Protein AF-A0A9N9JX82-F1 (afdb_monomer_lite)

Structure (mmCIF, N/CA/C/O backbone):
data_AF-A0A9N9JX82-F1
#
_entry.id   AF-A0A9N9JX82-F1
#
loop_
_atom_site.group_PDB
_atom_site.id
_atom_site.type_symbol
_atom_site.label_atom_id
_atom_site.label_alt_id
_atom_sit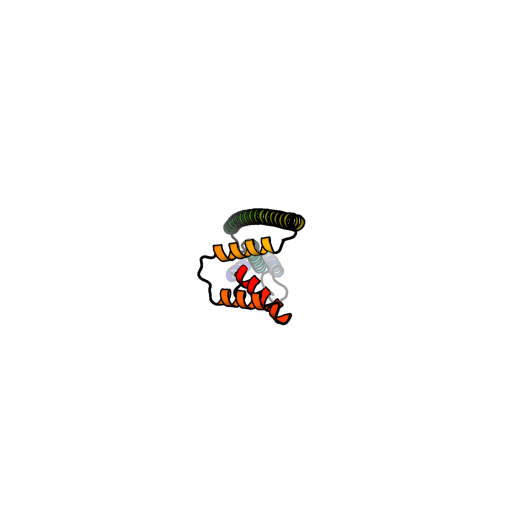e.label_comp_id
_atom_site.label_asym_id
_atom_site.label_entity_id
_atom_site.label_seq_id
_atom_site.pdbx_PDB_ins_code
_atom_site.Cartn_x
_atom_site.Cartn_y
_atom_site.Cartn_z
_atom_site.occupancy
_atom_site.B_iso_or_equiv
_atom_site.auth_seq_id
_atom_site.auth_comp_id
_atom_site.auth_asym_id
_atom_site.auth_atom_id
_atom_site.pdbx_PDB_model_num
ATOM 1 N N . MET A 1 1 ? -29.232 -13.054 59.889 1.00 50.16 1 MET A N 1
ATOM 2 C CA . MET A 1 1 ? -30.369 -12.410 59.190 1.00 50.16 1 MET A CA 1
ATOM 3 C C . MET A 1 1 ? -31.699 -13.095 59.509 1.00 50.16 1 MET A C 1
ATOM 5 O O . MET A 1 1 ? -32.603 -12.405 59.948 1.00 50.16 1 MET A O 1
ATOM 9 N N . TYR A 1 2 ? -31.812 -14.425 59.389 1.00 51.97 2 TYR A N 1
ATOM 10 C CA . TYR A 1 2 ? -33.065 -15.161 59.651 1.00 51.97 2 TYR A CA 1
ATOM 11 C C . TYR A 1 2 ? -33.587 -15.023 61.100 1.00 51.97 2 TYR A C 1
ATOM 13 O O . TYR A 1 2 ? -34.736 -14.647 61.298 1.00 51.97 2 TYR A O 1
ATOM 21 N N . ASN A 1 3 ? -32.720 -15.194 62.108 1.00 56.16 3 ASN A N 1
ATOM 22 C CA . ASN A 1 3 ? -33.101 -15.063 63.528 1.00 56.16 3 ASN A CA 1
ATOM 23 C C . ASN A 1 3 ? -33.541 -13.640 63.914 1.00 56.16 3 ASN A C 1
ATOM 25 O O . ASN A 1 3 ? -34.405 -13.471 64.763 1.00 56.16 3 ASN A O 1
ATOM 29 N N . SER A 1 4 ? -32.987 -12.616 63.256 1.00 59.69 4 SER A N 1
ATOM 30 C CA . SER A 1 4 ? -33.379 -11.221 63.491 1.00 59.69 4 SER A CA 1
ATOM 31 C C . SER A 1 4 ? -34.796 -10.951 62.996 1.00 59.69 4 SER A C 1
ATOM 33 O O . SER A 1 4 ? -35.537 -10.262 63.674 1.00 59.69 4 SER A O 1
ATOM 35 N N . ILE A 1 5 ? -35.183 -11.518 61.848 1.00 64.19 5 ILE A N 1
ATOM 36 C CA . ILE A 1 5 ? -36.526 -11.349 61.276 1.00 64.19 5 ILE A CA 1
ATOM 37 C C . ILE A 1 5 ? -37.571 -12.075 62.131 1.00 64.19 5 ILE A C 1
ATOM 39 O O . ILE A 1 5 ? -38.650 -11.539 62.354 1.00 64.19 5 ILE A O 1
ATOM 43 N N . ILE A 1 6 ? -37.247 -13.271 62.635 1.00 71.50 6 ILE A N 1
ATOM 44 C CA . ILE A 1 6 ? -38.148 -14.050 63.497 1.00 71.50 6 ILE A CA 1
ATOM 45 C C . ILE A 1 6 ? -38.422 -13.317 64.815 1.00 71.50 6 ILE A C 1
ATOM 47 O O . ILE A 1 6 ? -39.578 -13.202 65.207 1.00 71.50 6 ILE A O 1
ATOM 51 N N . ASN A 1 7 ? -37.391 -12.764 65.460 1.00 75.88 7 ASN A N 1
ATOM 52 C CA . ASN A 1 7 ? -37.575 -12.011 66.703 1.00 75.88 7 ASN A CA 1
ATOM 53 C C . ASN A 1 7 ? -38.440 -10.761 66.486 1.00 75.88 7 ASN A C 1
ATOM 55 O O . ASN A 1 7 ? -39.374 -10.531 67.244 1.00 75.88 7 ASN A O 1
ATOM 59 N N . THR A 1 8 ? -38.214 -10.016 65.398 1.00 69.50 8 THR A N 1
ATOM 60 C CA . THR A 1 8 ? -39.038 -8.842 65.069 1.00 69.50 8 THR A CA 1
ATOM 61 C C . THR A 1 8 ? -40.491 -9.215 64.759 1.00 69.50 8 THR A C 1
ATOM 63 O O . THR A 1 8 ? -41.393 -8.472 65.122 1.00 69.50 8 THR A O 1
ATOM 66 N N . LEU A 1 9 ? -40.746 -10.367 64.127 1.00 72.12 9 LEU A N 1
ATOM 67 C CA . LEU A 1 9 ? -42.111 -10.846 63.872 1.00 72.12 9 LEU A CA 1
ATOM 68 C C . LEU A 1 9 ? -42.840 -11.251 65.160 1.00 72.12 9 LEU A C 1
ATOM 70 O O . LEU A 1 9 ? -44.039 -11.010 65.267 1.00 72.12 9 LEU A O 1
ATOM 74 N N . ASN A 1 10 ? -42.127 -11.828 66.130 1.00 78.88 10 ASN A N 1
ATOM 75 C CA . ASN A 1 10 ? -42.701 -12.233 67.416 1.00 78.88 10 ASN A CA 1
ATOM 76 C C . ASN A 1 10 ? -43.067 -11.037 68.312 1.00 78.88 10 ASN A C 1
ATOM 78 O O . ASN A 1 10 ? -43.953 -11.155 69.151 1.00 78.88 10 ASN A O 1
ATOM 82 N N . GLU A 1 11 ? -42.403 -9.895 68.132 1.00 83.12 11 GLU A N 1
ATOM 83 C CA . GLU A 1 11 ? -42.642 -8.665 68.900 1.00 83.12 11 GLU A CA 1
ATOM 84 C C . GLU A 1 11 ? -43.696 -7.739 68.255 1.00 83.12 11 GLU A C 1
ATOM 86 O O . GLU A 1 11 ? -44.057 -6.711 68.829 1.00 83.12 11 GLU A O 1
ATOM 91 N N . MET A 1 12 ? -44.207 -8.073 67.062 1.00 79.06 12 MET A N 1
ATOM 92 C CA . MET A 1 12 ? -45.153 -7.219 66.337 1.00 79.06 12 MET A CA 1
ATOM 93 C C . MET A 1 12 ? -46.612 -7.417 66.780 1.00 79.06 12 MET A C 1
ATOM 95 O O . MET A 1 12 ? -47.064 -8.547 66.961 1.00 79.06 12 MET A O 1
ATOM 99 N N . PRO A 1 13 ? -47.406 -6.330 66.850 1.00 81.62 13 PRO A N 1
ATOM 100 C CA . PRO A 1 13 ? -48.843 -6.426 67.073 1.00 81.62 13 PRO A CA 1
ATOM 101 C C . PRO A 1 13 ? -49.548 -7.118 65.896 1.00 81.62 13 PRO A C 1
ATOM 103 O O . PRO A 1 13 ? -49.155 -6.986 64.733 1.00 81.62 13 PRO A O 1
ATOM 106 N N . GLU A 1 14 ? -50.629 -7.835 66.195 1.00 77.38 14 GLU A N 1
ATOM 107 C CA . GLU A 1 14 ? -51.295 -8.783 65.288 1.00 77.38 14 GLU A CA 1
ATOM 108 C C . GLU A 1 14 ? -51.810 -8.149 63.978 1.00 77.38 14 GLU A C 1
ATOM 110 O O . GLU A 1 14 ? -51.740 -8.744 62.897 1.00 77.38 14 GLU A O 1
ATOM 115 N N . THR A 1 15 ? -52.246 -6.890 64.033 1.00 73.88 15 THR A N 1
ATOM 116 C CA . THR A 1 15 ? -52.665 -6.101 62.861 1.00 73.88 15 THR A CA 1
ATOM 117 C C . THR A 1 15 ? -51.510 -5.835 61.890 1.00 73.88 15 THR A C 1
ATOM 119 O O . THR A 1 15 ? -51.663 -5.934 60.665 1.00 73.88 15 THR A O 1
ATOM 122 N N . SER A 1 16 ? -50.326 -5.562 62.432 1.00 69.62 16 SER A N 1
ATOM 123 C CA . SER A 1 16 ? -49.095 -5.358 61.670 1.00 69.62 16 SER A CA 1
ATOM 124 C C . SER A 1 16 ? -48.514 -6.685 61.179 1.00 69.62 16 SER A C 1
ATOM 126 O O . SER A 1 16 ? -47.960 -6.732 60.079 1.00 69.62 16 SER A O 1
ATOM 128 N N . LEU A 1 17 ? -48.706 -7.778 61.926 1.00 75.69 17 LEU A N 1
ATOM 129 C CA . LEU A 1 17 ? -48.328 -9.134 61.515 1.00 75.69 17 LEU A CA 1
ATOM 130 C C . LEU A 1 17 ? -49.071 -9.560 60.240 1.00 75.69 17 LEU A C 1
ATOM 132 O O . LEU A 1 17 ? -48.453 -10.050 59.294 1.00 75.69 17 LEU A O 1
ATOM 136 N N . LYS A 1 18 ? -50.385 -9.307 60.169 1.00 73.50 18 LYS A N 1
ATOM 137 C CA . LYS A 1 18 ? -51.216 -9.645 58.999 1.00 73.50 18 LYS A CA 1
ATOM 138 C C . LYS A 1 18 ? -50.785 -8.885 57.740 1.00 73.50 18 LYS A C 1
ATOM 140 O O . LYS A 1 18 ? -50.636 -9.484 56.675 1.00 73.50 18 LYS A O 1
ATOM 145 N N . SER A 1 19 ? -50.520 -7.587 57.876 1.00 68.50 19 SER A N 1
ATOM 146 C CA . SER A 1 19 ? -50.048 -6.734 56.774 1.00 68.50 19 SER A CA 1
ATOM 147 C C . SER A 1 19 ? -48.643 -7.131 56.307 1.00 68.50 19 SER A C 1
ATOM 149 O O . SER A 1 19 ? -48.373 -7.216 55.109 1.00 68.50 19 SER A O 1
ATOM 151 N N . THR A 1 20 ? -47.764 -7.462 57.255 1.00 68.56 20 THR A N 1
ATOM 152 C CA . THR A 1 20 ? -46.397 -7.925 56.978 1.00 68.56 20 THR A CA 1
ATOM 153 C C . THR A 1 20 ? -46.396 -9.298 56.309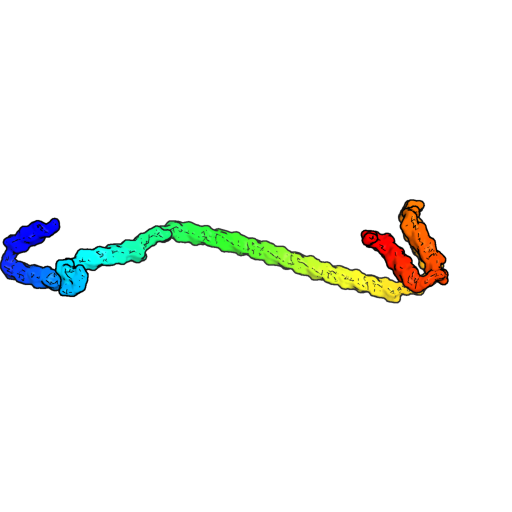 1.00 68.56 20 THR A C 1
ATOM 155 O O . THR A 1 20 ? -45.652 -9.515 55.356 1.00 68.56 20 THR A O 1
ATOM 158 N N . SER A 1 21 ? -47.274 -10.208 56.737 1.00 71.19 21 SER A N 1
ATOM 159 C CA . SER A 1 21 ? -47.476 -11.518 56.108 1.00 71.19 21 SER A CA 1
ATOM 160 C C . SER A 1 21 ? -47.930 -11.381 54.652 1.00 71.19 21 SER A C 1
ATOM 162 O O . SER A 1 21 ? -47.348 -11.996 53.755 1.00 71.19 21 SER A O 1
ATOM 164 N N . HIS A 1 22 ? -48.898 -10.497 54.389 1.00 74.19 22 HIS A N 1
ATOM 165 C CA . HIS A 1 22 ? -49.358 -10.221 53.029 1.00 74.19 22 HIS A CA 1
ATOM 166 C C . HIS A 1 22 ? -48.247 -9.630 52.143 1.00 74.19 22 HIS A C 1
ATOM 168 O O . HIS A 1 22 ? -48.079 -10.047 50.993 1.00 74.19 22 HIS A O 1
ATOM 174 N N . LEU A 1 23 ? -47.433 -8.720 52.685 1.00 69.69 23 LEU A N 1
ATOM 175 C CA . LEU A 1 23 ? -46.278 -8.161 51.984 1.00 69.69 23 LEU A CA 1
ATOM 176 C C . LEU A 1 23 ? -45.227 -9.236 51.678 1.00 69.69 23 LEU A C 1
ATOM 178 O O . LEU A 1 23 ? -44.790 -9.346 50.535 1.00 69.69 23 LEU A O 1
ATOM 182 N N . LEU A 1 24 ? -44.859 -10.062 52.663 1.00 71.69 24 LEU A N 1
ATOM 183 C CA . LEU A 1 24 ? -43.900 -11.163 52.506 1.00 71.69 24 LEU A CA 1
ATOM 184 C C . LEU A 1 24 ? -44.360 -12.186 51.462 1.00 71.69 24 LEU A C 1
ATOM 186 O O . LEU A 1 24 ? -43.536 -12.690 50.699 1.00 71.69 24 LEU A O 1
ATOM 190 N N . TYR A 1 25 ? -45.662 -12.464 51.405 1.00 72.12 25 TYR A N 1
ATOM 191 C CA . TYR A 1 25 ? -46.266 -13.306 50.375 1.00 72.12 25 TYR A CA 1
ATOM 192 C C . TYR A 1 25 ? -46.161 -12.663 48.984 1.00 72.12 25 TYR A C 1
ATOM 194 O O . TYR A 1 25 ? -45.797 -13.327 48.016 1.00 72.12 25 TYR A O 1
ATOM 202 N N . THR A 1 26 ? -46.407 -11.354 48.894 1.00 68.06 26 THR A N 1
ATOM 203 C CA . THR A 1 26 ? -46.387 -10.595 47.633 1.00 68.06 26 THR A CA 1
ATOM 204 C C . THR A 1 26 ? -44.977 -10.442 47.057 1.00 68.06 26 THR A C 1
ATOM 206 O O . THR A 1 26 ? -44.794 -10.472 45.842 1.00 68.06 26 THR A O 1
ATOM 209 N N . ILE A 1 27 ? -43.955 -10.312 47.909 1.00 68.69 27 ILE A N 1
ATOM 210 C CA . ILE A 1 27 ? -42.561 -10.117 47.475 1.00 68.69 27 ILE A CA 1
ATOM 211 C C . ILE A 1 27 ? -41.797 -11.429 47.255 1.00 68.69 27 ILE A C 1
ATOM 213 O O . ILE A 1 27 ? -40.573 -11.396 47.115 1.00 68.69 27 ILE A O 1
ATOM 217 N N . ARG A 1 28 ? -42.467 -12.586 47.244 1.00 73.25 28 ARG A N 1
ATOM 218 C CA . ARG A 1 28 ? -41.854 -13.891 46.959 1.00 73.25 28 ARG A CA 1
ATOM 219 C C . ARG A 1 28 ? -42.172 -14.356 45.545 1.00 73.25 28 ARG A C 1
ATOM 221 O O . ARG A 1 28 ? -43.233 -14.083 44.993 1.00 73.25 28 ARG A O 1
ATOM 228 N N . TYR A 1 29 ? -41.251 -15.111 44.957 1.00 66.88 29 TYR A N 1
ATOM 229 C CA . TYR A 1 29 ? -41.533 -15.831 43.720 1.00 66.88 29 TYR A CA 1
ATOM 230 C C . TYR A 1 29 ? -42.609 -16.894 43.964 1.00 66.88 29 TYR A C 1
ATOM 232 O O . TYR A 1 29 ? -42.387 -17.856 44.696 1.00 66.88 29 TYR A O 1
ATOM 240 N N . LEU A 1 30 ? -43.758 -16.739 43.306 1.00 68.44 30 LEU A N 1
ATOM 241 C CA . LEU A 1 30 ? -44.877 -17.682 43.407 1.00 68.44 30 LEU A CA 1
ATOM 242 C C . LEU A 1 30 ? -44.652 -18.969 42.588 1.00 68.44 30 LEU A C 1
ATOM 244 O O . LEU A 1 30 ? -45.234 -20.007 42.892 1.00 68.44 30 LEU A O 1
ATOM 248 N N . TYR A 1 31 ? -43.785 -18.928 41.567 1.00 68.19 31 TYR A N 1
ATOM 249 C CA . TYR A 1 31 ? -43.615 -20.014 40.594 1.00 68.19 31 TYR A CA 1
ATOM 250 C C . TYR A 1 31 ? -42.146 -20.197 40.153 1.00 68.19 31 TYR A C 1
ATOM 252 O O . TYR A 1 31 ? -41.345 -19.264 40.227 1.00 68.19 31 TYR A O 1
ATOM 260 N N . ARG A 1 32 ? -41.826 -21.380 39.594 1.00 74.00 32 ARG A N 1
ATOM 261 C CA . ARG A 1 32 ? -40.509 -21.819 39.053 1.00 74.00 32 ARG A CA 1
ATOM 262 C C . ARG A 1 32 ? -39.425 -22.121 40.108 1.00 74.00 32 ARG A C 1
ATOM 264 O O . ARG A 1 32 ? -39.689 -22.171 41.299 1.00 74.00 32 ARG A O 1
ATOM 271 N N . LYS A 1 33 ? -38.187 -22.359 39.642 1.00 72.62 33 LYS A N 1
ATOM 272 C CA . LYS A 1 33 ? -37.003 -22.806 40.411 1.00 72.62 33 LYS A CA 1
ATOM 273 C C . LYS A 1 33 ? -36.644 -21.929 41.623 1.00 72.62 33 LYS A C 1
ATOM 275 O O . LYS A 1 33 ? -35.973 -22.407 42.525 1.00 72.62 33 LYS A O 1
ATOM 280 N N . ASN A 1 34 ? -37.105 -20.679 41.651 1.00 65.19 34 ASN A N 1
ATOM 281 C CA . ASN A 1 34 ? -36.834 -19.725 42.728 1.00 65.19 34 ASN A CA 1
ATOM 282 C C . ASN A 1 34 ? -38.034 -19.534 43.667 1.00 65.19 34 ASN A C 1
ATOM 284 O O . ASN A 1 34 ? -38.076 -18.531 44.375 1.00 65.19 34 ASN A O 1
ATOM 288 N N . LYS A 1 35 ? -39.016 -20.449 43.651 1.00 69.38 35 LYS A N 1
ATOM 289 C CA . LYS A 1 35 ? -40.186 -20.407 44.535 1.00 69.38 35 LYS A CA 1
ATOM 290 C C . LYS A 1 35 ? -39.754 -20.139 45.983 1.00 69.38 35 LYS A C 1
ATOM 292 O O . LYS A 1 35 ? -38.747 -20.675 46.438 1.00 69.38 35 LYS A O 1
ATOM 297 N N . ASP A 1 36 ? -40.483 -19.251 46.653 1.00 65.75 36 ASP A N 1
ATOM 298 C CA . ASP A 1 36 ? -40.247 -18.811 48.037 1.00 65.75 36 ASP A CA 1
ATOM 299 C C . ASP A 1 36 ? -39.005 -17.925 48.272 1.00 65.75 36 ASP A C 1
ATOM 301 O O . ASP A 1 36 ? -38.811 -17.418 49.381 1.00 65.75 36 ASP A O 1
ATOM 305 N N . GLN A 1 37 ? -38.203 -17.634 47.240 1.00 70.25 37 GLN A N 1
ATOM 306 C CA . GLN A 1 37 ? -37.148 -16.619 47.333 1.00 70.25 37 GLN A CA 1
ATOM 307 C C . GLN A 1 37 ? -37.739 -15.205 47.287 1.00 70.25 37 GLN A C 1
ATOM 309 O O . GLN A 1 37 ? -38.637 -14.912 46.493 1.00 70.25 37 GLN A O 1
ATOM 314 N N . ILE A 1 38 ? -37.201 -14.311 48.122 1.00 69.50 38 ILE A N 1
ATOM 315 C CA . ILE A 1 38 ? -37.587 -12.897 48.154 1.00 69.50 38 ILE A CA 1
ATOM 316 C C . ILE A 1 38 ? -37.085 -12.217 46.872 1.00 69.50 38 ILE A C 1
ATOM 318 O O . ILE A 1 38 ? -35.885 -12.169 46.601 1.00 69.50 38 ILE A O 1
ATOM 322 N N . ILE A 1 39 ? -38.015 -11.654 46.102 1.00 66.81 39 ILE A N 1
ATOM 323 C CA . ILE A 1 39 ? -37.801 -10.956 44.828 1.00 66.81 39 ILE A CA 1
ATOM 324 C C . ILE A 1 39 ? -36.738 -9.853 44.964 1.00 66.81 39 ILE A C 1
ATOM 326 O O . ILE A 1 39 ? -35.925 -9.654 44.062 1.00 66.81 39 ILE A O 1
ATOM 330 N N . PHE A 1 40 ? -36.704 -9.173 46.110 1.00 67.88 40 PHE A N 1
ATOM 331 C CA . PHE A 1 40 ? -35.839 -8.024 46.364 1.00 67.88 40 PHE A CA 1
ATOM 332 C C . PHE A 1 40 ? -34.342 -8.336 46.233 1.00 67.88 40 PHE A C 1
ATOM 334 O O . PHE A 1 40 ? -33.643 -7.624 45.517 1.00 67.88 40 PHE A O 1
ATOM 341 N N . SER A 1 41 ? -33.843 -9.424 46.831 1.00 68.44 41 SER A N 1
ATOM 342 C CA . SER A 1 41 ? -32.410 -9.750 46.767 1.00 68.44 41 SER A CA 1
ATOM 343 C C . SER A 1 41 ? -31.988 -10.178 45.362 1.00 68.44 41 SER A C 1
ATOM 345 O O . SER A 1 41 ? -30.928 -9.779 44.885 1.00 68.44 41 SER A O 1
ATOM 347 N N . TYR A 1 42 ? -32.839 -10.928 44.655 1.00 68.69 42 TYR A N 1
ATOM 348 C CA . TYR A 1 42 ? -32.593 -11.313 43.268 1.00 68.69 42 TYR A CA 1
ATOM 349 C C . TYR A 1 42 ? -32.544 -10.094 42.339 1.00 68.69 42 TYR A C 1
ATOM 351 O O . TYR A 1 42 ? -31.617 -9.982 41.536 1.00 68.69 42 TYR A O 1
ATOM 359 N N . ILE A 1 43 ? -33.505 -9.170 42.460 1.00 69.31 43 ILE A N 1
ATOM 360 C CA . ILE A 1 43 ? -33.540 -7.939 41.658 1.00 69.31 43 ILE A CA 1
ATOM 361 C C . ILE A 1 43 ? -32.340 -7.048 41.980 1.00 69.31 43 ILE A C 1
ATOM 363 O O . ILE A 1 43 ? -31.699 -6.563 41.052 1.00 69.31 43 ILE A O 1
ATOM 367 N N . GLN A 1 44 ? -31.978 -6.882 43.254 1.00 73.88 44 GLN A N 1
ATOM 368 C CA . GLN A 1 44 ? -30.779 -6.135 43.648 1.00 73.88 44 GLN A CA 1
ATOM 369 C C . GLN A 1 44 ? -29.508 -6.743 43.051 1.00 73.88 44 GLN A C 1
ATOM 371 O O . GLN A 1 44 ? -28.677 -6.022 42.504 1.00 73.88 44 GLN A O 1
ATOM 376 N N . ASN A 1 45 ? -29.378 -8.070 43.088 1.00 77.81 45 ASN A N 1
ATOM 377 C CA . ASN A 1 45 ? -28.210 -8.762 42.549 1.00 77.81 45 ASN A CA 1
ATOM 378 C C . ASN A 1 45 ? -28.165 -8.673 41.011 1.00 77.81 45 ASN A C 1
ATOM 380 O O . ASN A 1 45 ? -27.110 -8.439 40.427 1.00 77.81 45 ASN A O 1
ATOM 384 N N . LYS A 1 46 ? -29.323 -8.758 40.338 1.00 73.12 46 LYS A N 1
ATOM 385 C CA . LYS A 1 46 ? -29.468 -8.511 38.891 1.00 73.12 46 LYS A CA 1
ATOM 386 C C . LYS A 1 46 ? -29.137 -7.069 38.509 1.00 73.12 46 LYS A C 1
ATOM 388 O O . LYS A 1 46 ? -28.458 -6.868 37.506 1.00 73.12 46 LYS A O 1
ATOM 393 N N . ALA A 1 47 ? -29.591 -6.089 39.286 1.00 69.44 47 ALA A N 1
ATOM 394 C CA . ALA A 1 47 ? -29.298 -4.676 39.071 1.00 69.44 47 ALA A CA 1
ATOM 395 C C . ALA A 1 47 ? -27.804 -4.391 39.265 1.00 69.44 47 ALA A C 1
ATOM 397 O O . ALA A 1 47 ? -27.192 -3.754 38.414 1.00 69.44 47 ALA A O 1
ATOM 398 N N . TYR A 1 48 ? -27.190 -4.945 40.313 1.00 74.31 48 TYR A N 1
ATOM 399 C CA . TYR A 1 48 ? -25.749 -4.861 40.545 1.00 74.31 48 TYR A CA 1
ATOM 400 C C . TYR A 1 48 ? -24.942 -5.501 39.407 1.00 74.31 48 TYR A C 1
ATOM 402 O O . TYR A 1 48 ? -24.044 -4.869 38.856 1.00 74.31 48 TYR A O 1
ATOM 410 N N . GLN A 1 49 ? -25.296 -6.724 39.000 1.00 76.31 49 GLN A N 1
ATOM 411 C CA . GLN A 1 49 ? -24.683 -7.422 37.866 1.00 76.31 49 GLN A CA 1
ATOM 412 C C . GLN A 1 49 ? -24.824 -6.626 36.568 1.00 76.31 49 GLN A C 1
ATOM 414 O O . GLN A 1 49 ? -23.870 -6.531 35.800 1.00 76.31 49 GLN A O 1
ATOM 419 N N . TYR A 1 50 ? -25.997 -6.043 36.315 1.00 70.06 50 TYR A N 1
ATOM 420 C CA . TYR A 1 50 ? -26.213 -5.184 35.159 1.00 70.06 50 TYR A CA 1
ATOM 421 C C . TYR A 1 50 ? -25.300 -3.962 35.230 1.00 70.06 50 TYR A C 1
ATOM 423 O O . TYR A 1 50 ? -24.530 -3.757 34.303 1.00 70.06 50 TYR A O 1
ATOM 431 N N . ILE A 1 51 ? -25.294 -3.231 36.349 1.00 66.62 51 ILE A N 1
ATOM 432 C CA . ILE A 1 51 ? -24.481 -2.022 36.532 1.00 66.62 51 ILE A CA 1
ATOM 433 C C . ILE A 1 51 ? -22.983 -2.321 36.384 1.00 66.62 51 ILE A C 1
ATOM 435 O O . ILE A 1 51 ? -22.272 -1.612 35.671 1.00 66.62 51 ILE A O 1
ATOM 439 N N . SER A 1 52 ? -22.510 -3.398 37.010 1.00 71.50 52 SER A N 1
ATOM 440 C CA . SER A 1 52 ? -21.126 -3.864 36.916 1.00 71.50 52 SER A CA 1
ATOM 441 C C . SER A 1 52 ? -20.745 -4.209 35.467 1.00 71.50 52 SER A C 1
ATOM 443 O O . SER A 1 52 ? -19.716 -3.764 34.960 1.00 71.50 52 SER A O 1
ATOM 445 N N . ASN A 1 53 ? -21.618 -4.908 34.738 1.00 68.12 53 ASN A N 1
ATOM 446 C CA . ASN A 1 53 ? -21.351 -5.321 33.359 1.00 68.12 53 ASN A CA 1
ATOM 447 C C . ASN A 1 53 ? -21.605 -4.232 32.303 1.00 68.12 53 ASN A C 1
ATOM 449 O O . ASN A 1 53 ? -21.038 -4.313 31.213 1.00 68.12 53 ASN A O 1
ATOM 453 N N . SER A 1 54 ? -22.469 -3.251 32.559 1.00 64.44 54 SER A N 1
ATOM 454 C CA . SER A 1 54 ? -22.832 -2.208 31.592 1.00 64.44 54 SER A CA 1
ATOM 455 C C . SER A 1 54 ? -21.996 -0.946 31.769 1.00 64.44 54 SER A C 1
ATOM 457 O O . SER A 1 54 ? -21.511 -0.402 30.780 1.00 64.44 54 SER A O 1
ATOM 459 N N . PHE A 1 55 ? -21.795 -0.500 33.011 1.00 57.38 55 PHE A N 1
ATOM 460 C CA . PHE A 1 55 ? -21.082 0.745 33.311 1.00 57.38 55 PHE A CA 1
ATOM 461 C C . PHE A 1 55 ? -19.619 0.509 33.683 1.00 57.38 55 PHE A C 1
ATOM 463 O O . PHE A 1 55 ? -18.770 1.333 33.352 1.00 57.38 55 PHE A O 1
ATOM 470 N N . TYR A 1 56 ? -19.304 -0.626 34.314 1.00 55.25 56 TYR A N 1
ATOM 471 C CA . TYR A 1 56 ? -17.948 -0.949 34.769 1.00 55.25 56 TYR A CA 1
ATOM 472 C C . TYR A 1 56 ? -17.235 -1.999 33.919 1.00 55.25 56 TYR A C 1
ATOM 474 O O . TYR A 1 56 ? -16.197 -2.498 34.351 1.00 55.25 56 TYR A O 1
ATOM 482 N N . LYS A 1 57 ? -17.733 -2.319 32.712 1.00 56.00 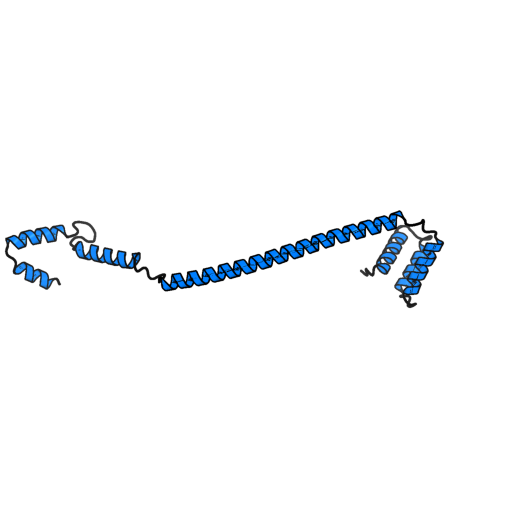57 LYS A N 1
ATOM 483 C CA . LYS A 1 57 ? -17.060 -3.234 31.775 1.00 56.00 57 LYS A CA 1
ATOM 484 C C .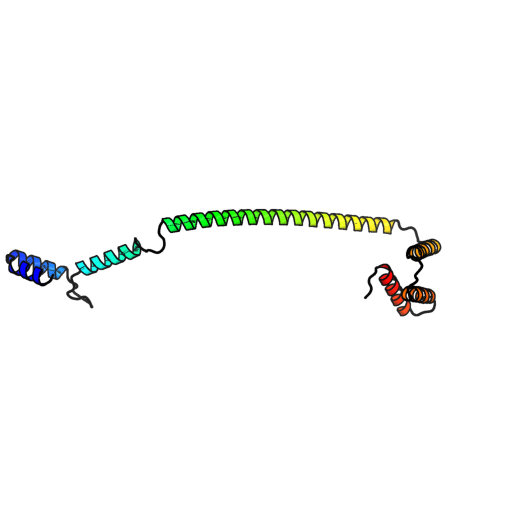 LYS A 1 57 ? -15.602 -2.789 31.593 1.00 56.00 57 LYS A C 1
ATOM 486 O O . LYS A 1 57 ? -15.289 -1.853 30.857 1.00 56.00 57 LYS A O 1
ATOM 491 N N . SER A 1 58 ? -14.708 -3.474 32.297 1.00 58.31 58 SER A N 1
ATOM 492 C CA . SER A 1 58 ? -13.331 -3.081 32.609 1.00 58.31 58 SER A CA 1
ATOM 493 C C . SER A 1 58 ? -12.363 -3.271 31.441 1.00 58.31 58 SER A C 1
ATOM 495 O O . SER A 1 58 ? -11.164 -3.442 31.632 1.00 58.31 58 SER A O 1
ATOM 497 N N . GLY A 1 59 ? -12.858 -3.230 30.205 1.00 57.53 59 GLY A N 1
ATOM 498 C CA . GLY A 1 59 ? -12.029 -3.475 29.030 1.00 57.53 59 GLY A CA 1
ATOM 499 C C . GLY A 1 59 ? -11.199 -2.268 28.608 1.00 57.53 59 GLY A C 1
ATOM 500 O O . GLY A 1 59 ? -10.101 -2.433 28.082 1.00 57.53 59 GLY A O 1
ATOM 501 N N . LYS A 1 60 ? -11.705 -1.040 28.787 1.00 62.84 60 LYS A N 1
ATOM 502 C CA . LYS A 1 60 ? -11.047 0.161 28.255 1.00 62.84 60 LYS A CA 1
ATOM 503 C C . LYS A 1 60 ? -11.318 1.379 29.134 1.00 62.84 60 LYS A C 1
ATOM 505 O O . LYS A 1 60 ? -12.263 2.125 28.908 1.00 62.84 60 LYS A O 1
ATOM 510 N N . SER A 1 61 ? -10.457 1.591 30.132 1.00 75.25 61 SER A N 1
ATOM 511 C CA . SER A 1 61 ? -10.396 2.866 30.858 1.00 75.25 61 SER A CA 1
ATOM 512 C C . SER A 1 61 ? -10.330 4.029 29.863 1.00 75.25 61 SER A C 1
ATOM 514 O O . SER A 1 61 ? -9.608 3.944 28.865 1.00 75.25 61 SER A O 1
ATOM 516 N N . LEU A 1 62 ? -11.034 5.126 30.151 1.00 79.12 62 LEU A N 1
ATOM 517 C CA . LEU A 1 62 ? -11.008 6.356 29.351 1.00 79.12 62 LEU A CA 1
ATOM 518 C C . LEU A 1 62 ? -9.570 6.792 29.022 1.00 79.12 62 LEU A C 1
ATOM 520 O O . LEU A 1 62 ? -9.282 7.200 27.901 1.00 79.12 62 LEU A O 1
ATOM 524 N N . LYS A 1 63 ? -8.635 6.621 29.968 1.00 81.81 63 LYS A N 1
ATOM 525 C CA . LYS A 1 63 ? -7.208 6.916 29.762 1.00 81.81 63 LYS A CA 1
ATOM 526 C C . LYS A 1 63 ? -6.575 6.039 28.673 1.00 81.81 63 LYS A C 1
ATOM 528 O O . LYS A 1 63 ? -5.818 6.550 27.851 1.00 81.81 63 LYS A O 1
ATOM 533 N N . ASN A 1 64 ? -6.909 4.747 28.636 1.00 85.81 64 ASN A N 1
ATOM 534 C CA . ASN A 1 64 ? -6.421 3.814 27.617 1.00 85.81 64 ASN A CA 1
ATOM 535 C C . ASN A 1 64 ? -6.994 4.162 26.232 1.00 85.81 64 ASN A C 1
ATOM 537 O O . ASN A 1 64 ? -6.250 4.235 25.259 1.00 85.81 64 ASN A O 1
ATOM 541 N N . LEU A 1 65 ? -8.290 4.489 26.151 1.00 84.81 65 LEU A N 1
ATOM 542 C CA . LEU A 1 65 ? -8.918 4.947 24.902 1.00 84.81 65 LEU A CA 1
ATOM 543 C C . LEU A 1 65 ? -8.264 6.221 24.363 1.00 84.81 65 LEU A C 1
ATOM 545 O O . LEU A 1 65 ? -7.967 6.310 23.172 1.00 84.81 65 LEU A O 1
ATOM 549 N N . THR A 1 66 ? -7.987 7.190 25.233 1.00 88.31 66 THR A N 1
ATOM 550 C CA . THR A 1 66 ? -7.297 8.429 24.852 1.00 88.31 66 THR A CA 1
ATOM 551 C C . THR A 1 66 ? -5.877 8.154 24.361 1.00 88.31 66 THR A C 1
ATOM 553 O O . THR A 1 66 ? -5.446 8.736 23.362 1.00 88.31 66 THR A O 1
ATOM 556 N N . HIS A 1 67 ? -5.158 7.236 25.012 1.00 91.81 67 HIS A N 1
ATOM 557 C CA . HIS A 1 67 ? -3.820 6.831 24.586 1.00 91.81 67 HIS A CA 1
ATOM 558 C C . HIS A 1 67 ? -3.836 6.150 23.208 1.00 91.81 67 HIS A C 1
ATOM 560 O O . HIS A 1 67 ? -3.093 6.563 22.315 1.00 91.81 67 HIS A O 1
ATOM 566 N N . GLN A 1 68 ? -4.735 5.183 23.001 1.00 92.44 68 GLN A N 1
ATOM 567 C CA . GLN A 1 68 ? -4.918 4.497 21.717 1.00 92.44 68 GLN A CA 1
ATOM 568 C C . GLN A 1 68 ? -5.288 5.476 20.598 1.00 92.44 68 GLN A C 1
ATOM 570 O O . GLN A 1 68 ? -4.707 5.429 19.516 1.00 92.44 68 GLN A O 1
ATOM 575 N N . ASN A 1 69 ? -6.184 6.429 20.865 1.00 94.81 69 ASN A N 1
ATOM 576 C CA . ASN A 1 69 ? -6.529 7.470 19.896 1.00 94.81 69 ASN A CA 1
ATOM 577 C C . ASN A 1 69 ? -5.331 8.358 19.535 1.00 94.81 69 ASN A C 1
ATOM 579 O O . ASN A 1 69 ? -5.154 8.718 18.370 1.00 94.81 69 ASN A O 1
ATOM 583 N N . LYS A 1 70 ? -4.484 8.708 20.510 1.00 96.31 70 LYS A N 1
ATOM 584 C CA . LYS A 1 70 ? -3.266 9.487 20.249 1.00 96.31 70 LYS A CA 1
ATOM 585 C C . LYS A 1 70 ? -2.284 8.705 19.371 1.00 96.31 70 LYS A C 1
ATOM 587 O O . LYS A 1 70 ? -1.754 9.276 18.418 1.00 96.31 70 LYS A O 1
ATOM 592 N N . GLN A 1 71 ? -2.086 7.416 19.648 1.00 97.12 71 GLN A N 1
ATOM 593 C CA . GLN A 1 71 ? -1.251 6.535 18.824 1.00 97.12 71 GLN A CA 1
ATOM 594 C C . GLN A 1 71 ? -1.805 6.396 17.400 1.00 97.12 71 GLN A C 1
ATOM 596 O O . GLN A 1 71 ? -1.062 6.558 16.433 1.00 97.12 71 GLN A O 1
ATOM 601 N N . LEU A 1 72 ? -3.116 6.182 17.250 1.00 97.50 72 LEU A N 1
ATOM 602 C CA . LEU A 1 72 ? -3.766 6.099 15.940 1.00 97.50 72 LEU A CA 1
ATOM 603 C C . LEU A 1 72 ? -3.579 7.385 15.131 1.00 97.50 72 LEU A C 1
ATOM 605 O O . LEU A 1 72 ? -3.182 7.315 13.971 1.00 97.50 72 LEU A O 1
ATOM 609 N N . LYS A 1 73 ? -3.763 8.562 15.742 1.00 97.81 73 LYS A N 1
ATOM 610 C CA . LYS A 1 73 ? -3.509 9.851 15.071 1.00 97.81 73 LYS A CA 1
ATOM 611 C C . LYS A 1 73 ? -2.064 9.980 14.582 1.00 97.81 73 LYS A C 1
ATOM 613 O O . LYS A 1 73 ? -1.832 10.465 13.476 1.00 97.81 73 LYS A O 1
ATOM 618 N N . GLN A 1 74 ? -1.090 9.537 15.380 1.00 97.88 74 GLN A N 1
ATOM 619 C CA . GLN A 1 74 ? 0.319 9.545 14.975 1.00 97.88 74 GLN A CA 1
ATOM 620 C C . GLN A 1 74 ? 0.582 8.588 13.808 1.00 97.88 74 GLN A C 1
ATOM 622 O O . GLN A 1 74 ? 1.272 8.962 12.860 1.00 97.88 74 GLN A O 1
ATOM 627 N N . ASN A 1 75 ? 0.005 7.387 13.845 1.00 98.00 75 ASN A N 1
ATOM 628 C CA . ASN A 1 75 ? 0.149 6.402 12.775 1.00 98.00 75 ASN A CA 1
ATOM 629 C C . ASN A 1 75 ? -0.484 6.890 11.469 1.00 98.00 75 ASN A C 1
ATOM 631 O O . ASN A 1 75 ? 0.154 6.804 10.425 1.00 98.00 75 ASN A O 1
ATOM 635 N N . VAL A 1 76 ? -1.679 7.485 11.530 1.00 98.19 76 VAL A N 1
ATOM 636 C CA . VAL A 1 76 ? -2.332 8.103 10.365 1.00 98.19 76 VAL A CA 1
ATOM 637 C C . VAL A 1 76 ? -1.447 9.192 9.759 1.00 98.19 76 VAL A C 1
ATOM 639 O O . VAL A 1 76 ? -1.252 9.213 8.547 1.00 98.19 76 VAL A O 1
ATOM 642 N N . LYS A 1 77 ? -0.834 10.051 10.585 1.00 98.06 77 LYS A N 1
ATOM 643 C CA . LYS A 1 77 ? 0.086 11.089 10.094 1.00 98.06 77 LYS A CA 1
ATOM 644 C C . LYS A 1 77 ? 1.316 10.494 9.395 1.00 98.06 77 LYS A C 1
ATOM 646 O O . LYS A 1 77 ? 1.694 10.974 8.331 1.00 98.06 77 LYS A O 1
ATOM 651 N N . LYS A 1 78 ? 1.920 9.443 9.962 1.00 98.00 78 LYS A N 1
ATOM 652 C CA . LYS A 1 78 ? 3.066 8.743 9.351 1.00 98.00 78 LYS A CA 1
ATOM 653 C C . LYS A 1 78 ? 2.690 8.078 8.025 1.00 98.00 78 LYS A C 1
ATOM 655 O O . LYS A 1 78 ? 3.430 8.189 7.053 1.00 98.00 78 LYS A O 1
ATOM 660 N N . LEU A 1 79 ? 1.532 7.418 7.977 1.00 98.25 79 LEU A N 1
ATOM 661 C CA . LEU A 1 79 ? 1.019 6.792 6.758 1.00 98.25 79 LEU A CA 1
ATOM 662 C C . LEU A 1 79 ? 0.753 7.829 5.666 1.00 98.25 79 LEU A C 1
ATOM 664 O O . LEU A 1 79 ? 1.105 7.594 4.514 1.00 98.25 79 LEU A O 1
ATOM 668 N N . GLN A 1 80 ? 0.210 8.992 6.028 1.00 98.25 80 GLN A N 1
ATOM 669 C CA . GLN A 1 80 ? -0.003 10.085 5.084 1.00 98.25 80 GLN A CA 1
ATOM 670 C C . GLN A 1 80 ? 1.323 10.588 4.492 1.00 98.25 80 GLN A C 1
ATOM 672 O O . GLN A 1 80 ? 1.454 10.668 3.277 1.00 98.25 80 GLN A O 1
ATOM 677 N N . GLN A 1 81 ? 2.339 10.819 5.327 1.00 98.00 81 GLN A N 1
ATOM 678 C CA . GLN A 1 81 ? 3.672 11.224 4.858 1.00 98.00 81 GLN A CA 1
ATOM 679 C C . GLN A 1 81 ? 4.307 10.183 3.924 1.00 98.00 81 GLN A C 1
ATOM 681 O O . GLN A 1 81 ? 4.898 10.535 2.904 1.00 98.00 81 GLN A O 1
ATOM 686 N N . SER A 1 82 ? 4.174 8.895 4.255 1.00 98.12 82 SER A N 1
ATOM 687 C CA . SER A 1 82 ? 4.669 7.807 3.407 1.00 98.12 82 SER A CA 1
ATOM 688 C C . SER A 1 82 ? 3.943 7.759 2.061 1.00 98.12 82 SER A C 1
ATOM 690 O O . SER A 1 82 ? 4.591 7.624 1.022 1.00 98.12 82 SER A O 1
ATOM 692 N N . LYS A 1 83 ? 2.617 7.937 2.064 1.00 98.25 83 LYS A N 1
ATOM 693 C CA . LYS A 1 83 ? 1.806 8.029 0.847 1.00 98.25 83 LYS A CA 1
ATOM 694 C C . LYS A 1 83 ? 2.270 9.183 -0.043 1.00 98.25 83 LYS A C 1
ATOM 696 O O . LYS A 1 83 ? 2.497 8.964 -1.231 1.00 98.25 83 LYS A O 1
ATOM 701 N N . ASP A 1 84 ? 2.451 10.373 0.521 1.00 98.06 84 ASP A N 1
ATOM 702 C CA . ASP A 1 84 ? 2.863 11.559 -0.238 1.00 98.06 84 ASP A CA 1
ATOM 703 C C . ASP A 1 84 ? 4.263 11.368 -0.848 1.00 98.06 84 ASP A C 1
ATOM 705 O O . ASP A 1 84 ? 4.482 11.659 -2.026 1.00 98.06 84 ASP A O 1
ATOM 709 N N . HIS A 1 85 ? 5.194 10.767 -0.098 1.00 98.06 85 HIS A N 1
ATOM 710 C CA . HIS A 1 85 ? 6.521 10.414 -0.610 1.00 98.06 85 HIS A CA 1
ATOM 711 C C . HIS A 1 85 ? 6.458 9.445 -1.802 1.00 98.06 85 HIS A C 1
ATOM 713 O O . HIS A 1 85 ? 7.134 9.654 -2.814 1.00 98.06 85 HIS A O 1
ATOM 719 N N . ILE A 1 86 ? 5.633 8.397 -1.708 1.00 98.12 86 ILE A N 1
ATOM 720 C CA . ILE A 1 86 ? 5.453 7.428 -2.797 1.00 98.12 86 ILE A CA 1
ATOM 721 C C . ILE A 1 86 ? 4.852 8.111 -4.030 1.00 98.12 86 ILE A C 1
ATOM 723 O O . ILE A 1 86 ? 5.343 7.890 -5.136 1.00 98.12 86 ILE A O 1
ATOM 727 N N . ILE A 1 87 ? 3.844 8.971 -3.855 1.00 98.38 87 ILE A N 1
ATOM 728 C CA . ILE A 1 87 ? 3.223 9.721 -4.958 1.00 98.38 87 ILE A CA 1
ATOM 729 C C . ILE A 1 87 ? 4.265 10.569 -5.693 1.00 98.38 87 ILE A C 1
ATOM 731 O O . ILE A 1 87 ? 4.353 10.495 -6.920 1.00 98.38 87 ILE A O 1
ATOM 735 N N . HIS A 1 88 ? 5.095 11.317 -4.964 1.00 98.06 88 HIS A N 1
ATOM 736 C CA . HIS A 1 88 ? 6.159 12.115 -5.575 1.00 98.06 88 HIS A CA 1
ATOM 737 C C . HIS A 1 88 ? 7.149 11.256 -6.366 1.00 98.06 88 HIS A C 1
ATOM 739 O O . HIS A 1 88 ? 7.515 11.606 -7.490 1.00 98.06 88 HIS A O 1
ATOM 745 N N . LYS A 1 89 ? 7.545 10.099 -5.826 1.00 98.25 89 LYS A N 1
ATOM 746 C CA . LYS A 1 89 ? 8.462 9.186 -6.517 1.00 98.25 89 LYS A CA 1
ATOM 747 C C . LYS A 1 89 ? 7.848 8.606 -7.793 1.00 98.25 89 LYS A C 1
ATOM 749 O O . LYS A 1 89 ? 8.528 8.522 -8.813 1.00 98.25 89 LYS A O 1
ATOM 754 N N . VAL A 1 90 ? 6.562 8.255 -7.762 1.00 98.31 90 VAL A N 1
ATOM 755 C CA . VAL A 1 90 ? 5.819 7.801 -8.949 1.00 98.31 90 VAL A CA 1
ATOM 756 C C . VAL A 1 90 ? 5.779 8.896 -10.015 1.00 98.31 90 VAL A C 1
ATOM 758 O O . VAL A 1 90 ? 6.060 8.618 -11.180 1.00 98.31 90 VAL A O 1
ATOM 761 N N . GLN A 1 91 ? 5.494 10.142 -9.634 1.00 97.88 91 GLN A N 1
ATOM 762 C CA . GLN A 1 91 ? 5.484 11.276 -10.564 1.00 97.88 91 GLN A CA 1
ATOM 763 C C . GLN A 1 91 ? 6.861 11.512 -11.197 1.00 97.88 91 GLN A C 1
ATOM 765 O O . GLN A 1 91 ? 6.953 11.691 -12.412 1.00 97.88 91 GLN A O 1
ATOM 770 N N . GLN A 1 92 ? 7.928 11.453 -10.396 1.00 98.06 92 GLN A N 1
ATOM 771 C CA . GLN A 1 92 ? 9.300 11.592 -10.881 1.00 98.06 92 GLN A CA 1
ATOM 772 C C . GLN A 1 92 ? 9.646 10.504 -11.906 1.00 98.06 92 GLN A C 1
ATOM 774 O O . GLN A 1 92 ? 10.114 10.817 -13.001 1.00 98.06 92 GLN A O 1
ATOM 779 N N . LEU A 1 93 ? 9.371 9.237 -11.578 1.00 98.00 93 LEU A N 1
ATOM 780 C CA . LEU A 1 93 ? 9.615 8.110 -12.481 1.00 98.00 93 LEU A CA 1
ATOM 781 C C . LEU A 1 93 ? 8.811 8.240 -13.775 1.00 98.00 93 LEU A C 1
ATOM 783 O O . LEU A 1 93 ? 9.347 8.000 -14.855 1.00 98.00 93 LEU A O 1
ATOM 787 N N . ASN A 1 94 ? 7.552 8.669 -13.687 1.00 97.69 94 ASN A N 1
ATOM 788 C CA . ASN A 1 94 ? 6.723 8.893 -14.864 1.00 97.69 94 ASN A CA 1
ATOM 789 C C . ASN A 1 94 ? 7.322 9.978 -15.778 1.00 97.69 94 ASN A C 1
ATOM 791 O O . ASN A 1 94 ? 7.411 9.787 -16.990 1.00 97.69 94 ASN A O 1
ATOM 795 N N . GLY A 1 95 ? 7.823 11.074 -15.196 1.00 97.12 95 GLY A N 1
ATOM 796 C CA . GLY A 1 95 ? 8.558 12.106 -15.931 1.00 97.12 95 GLY A CA 1
ATOM 797 C C . GLY A 1 95 ? 9.795 11.552 -16.648 1.00 97.12 95 GLY A C 1
ATOM 798 O O . GLY A 1 95 ? 9.994 11.822 -17.834 1.00 97.12 95 GLY A O 1
ATOM 799 N N . SER A 1 96 ? 10.589 10.715 -15.974 1.00 97.44 96 SER A N 1
ATOM 800 C CA . SER A 1 96 ? 11.753 10.057 -16.585 1.00 97.44 96 SER A CA 1
ATOM 801 C C . SER A 1 96 ? 11.368 9.127 -17.739 1.00 97.44 96 SER A C 1
ATOM 803 O O . SER A 1 96 ? 12.022 9.141 -18.782 1.00 97.44 96 SER A O 1
ATOM 805 N N . VAL A 1 97 ? 10.288 8.353 -17.599 1.00 97.75 97 VAL A N 1
ATOM 806 C CA . VAL A 1 97 ? 9.786 7.472 -18.667 1.00 97.75 97 VAL A CA 1
ATOM 807 C C . VAL A 1 97 ? 9.379 8.278 -19.899 1.00 97.75 97 VAL A C 1
ATOM 809 O O . VAL A 1 97 ? 9.733 7.906 -21.019 1.00 97.75 97 VAL A O 1
ATOM 812 N N . VAL A 1 98 ? 8.677 9.398 -19.711 1.00 97.50 98 VAL A N 1
ATOM 813 C CA . VAL A 1 98 ? 8.301 10.292 -20.816 1.00 97.50 98 VAL A CA 1
ATOM 814 C C . VAL A 1 98 ? 9.547 10.828 -21.525 1.00 97.50 98 VAL A C 1
ATOM 816 O O . VAL A 1 98 ? 9.633 10.752 -22.749 1.00 97.50 98 VAL A O 1
ATOM 819 N N . GLN A 1 99 ? 10.549 11.293 -20.776 1.00 97.06 99 GLN A N 1
ATOM 820 C CA . GLN A 1 99 ? 11.802 11.785 -21.358 1.00 97.06 99 GLN A CA 1
ATOM 821 C C . GLN A 1 99 ? 12.540 10.710 -22.167 1.00 97.06 99 GLN A C 1
ATOM 823 O O . GLN A 1 99 ? 13.041 11.002 -23.254 1.00 97.06 99 GLN A O 1
ATOM 828 N N . LEU A 1 100 ? 12.593 9.470 -21.673 1.00 97.12 100 LEU A N 1
ATOM 829 C CA . LEU A 1 100 ? 13.214 8.354 -22.393 1.00 97.12 100 LEU A CA 1
ATOM 830 C C . LEU A 1 100 ? 12.493 8.054 -23.710 1.00 97.12 100 LEU A C 1
ATOM 832 O O . LEU A 1 100 ? 13.155 7.897 -24.735 1.00 97.12 100 LEU A O 1
ATOM 836 N N . LYS A 1 101 ? 11.154 8.052 -23.711 1.00 96.81 101 LYS A N 1
ATOM 837 C CA . LYS A 1 101 ? 10.362 7.889 -24.941 1.00 96.81 101 LYS A CA 1
ATOM 838 C C . LYS A 1 101 ? 10.645 9.001 -25.953 1.00 96.81 101 LYS A C 1
ATOM 840 O O . LYS A 1 101 ? 10.833 8.716 -27.134 1.00 96.81 101 LYS A O 1
ATOM 845 N N . CYS A 1 102 ? 10.738 10.251 -25.500 1.00 96.44 102 CYS A N 1
ATOM 846 C CA . CYS A 1 102 ? 11.086 11.373 -26.373 1.00 96.44 102 CYS A CA 1
ATOM 847 C C . CYS A 1 102 ? 12.484 11.207 -26.986 1.00 96.44 102 CYS A C 1
ATOM 849 O O . CYS A 1 102 ? 12.639 11.358 -28.197 1.00 96.44 102 CYS A O 1
ATOM 851 N N . LYS A 1 103 ? 13.490 10.835 -26.182 1.00 96.44 103 LYS A N 1
ATOM 852 C CA . LYS A 1 103 ? 14.850 10.571 -26.680 1.00 96.44 103 LYS A CA 1
ATOM 853 C C . LYS A 1 103 ? 14.878 9.422 -27.684 1.00 96.44 103 LYS A C 1
ATOM 855 O O . LYS A 1 103 ? 15.508 9.541 -28.727 1.00 96.44 103 LYS A O 1
ATOM 860 N N . GLN A 1 104 ? 14.163 8.332 -27.408 1.00 96.00 104 GLN A N 1
ATOM 861 C CA . GLN A 1 104 ? 14.038 7.210 -28.338 1.00 96.00 104 GLN A CA 1
ATOM 862 C C . GLN A 1 104 ? 13.483 7.671 -29.691 1.00 96.00 104 GLN A C 1
ATOM 864 O O . GLN A 1 104 ? 14.046 7.341 -30.733 1.00 96.00 104 GLN A O 1
ATOM 869 N N . HIS A 1 105 ? 12.415 8.472 -29.681 1.00 95.25 105 HIS A N 1
ATOM 870 C CA . HIS A 1 105 ? 11.829 9.001 -30.909 1.00 95.25 105 HIS A CA 1
ATOM 871 C C . HIS A 1 105 ? 12.803 9.908 -31.680 1.00 95.25 105 HIS A C 1
ATOM 873 O O . HIS A 1 105 ? 12.893 9.823 -32.907 1.00 95.25 105 HIS A O 1
ATOM 879 N N . GLN A 1 106 ? 13.582 10.728 -30.966 1.00 96.12 106 GLN A N 1
ATOM 880 C CA . GLN A 1 106 ? 14.637 11.550 -31.565 1.00 96.12 106 GLN A CA 1
ATOM 881 C C . GLN A 1 106 ? 15.718 10.694 -32.234 1.00 96.12 106 GLN A C 1
ATOM 883 O O . GLN A 1 106 ? 16.055 10.954 -33.386 1.00 96.12 106 GLN A O 1
ATOM 888 N N . TYR A 1 107 ? 16.218 9.648 -31.569 1.00 94.25 107 TYR A N 1
ATOM 889 C CA . TYR A 1 107 ? 17.220 8.751 -32.156 1.00 94.25 107 TYR A CA 1
ATOM 890 C C . TYR A 1 107 ? 16.697 8.019 -33.393 1.00 94.25 107 TYR A C 1
ATOM 892 O O . TYR A 1 107 ? 17.390 7.963 -34.404 1.00 94.25 107 TYR A O 1
ATOM 900 N N . ILE A 1 108 ? 15.461 7.512 -33.351 1.00 92.62 108 ILE A N 1
ATOM 901 C CA . ILE A 1 108 ? 14.829 6.875 -34.517 1.00 92.62 108 ILE A CA 1
ATOM 902 C C . ILE A 1 108 ? 14.756 7.864 -35.687 1.00 92.62 108 ILE A C 1
ATOM 904 O O . ILE A 1 108 ? 15.113 7.527 -36.814 1.00 92.62 108 ILE A O 1
ATOM 908 N N . SER A 1 109 ? 14.355 9.106 -35.414 1.00 93.19 109 SER A N 1
ATOM 909 C CA . SER A 1 109 ? 14.283 10.157 -36.434 1.00 93.19 109 SER A CA 1
ATOM 910 C C . SER A 1 109 ? 15.658 10.482 -37.029 1.00 93.19 109 SER A C 1
ATOM 912 O O . SER A 1 109 ? 15.777 10.644 -38.242 1.00 93.19 109 SER A O 1
ATOM 914 N N . GLN A 1 110 ? 16.708 10.523 -36.202 1.00 92.62 110 GLN A N 1
ATOM 915 C CA . GLN A 1 110 ? 18.088 10.714 -36.660 1.00 92.62 110 GLN A CA 1
ATOM 916 C C . GLN A 1 110 ? 18.561 9.560 -37.549 1.00 92.62 110 GLN A C 1
ATOM 918 O O . GLN A 1 110 ? 19.114 9.810 -38.618 1.00 92.62 110 GLN A O 1
ATOM 923 N N . ILE A 1 111 ? 18.299 8.309 -37.154 1.00 85.12 111 ILE A N 1
ATOM 924 C CA . ILE A 1 111 ? 18.628 7.123 -37.959 1.00 85.12 111 ILE A CA 1
ATOM 925 C C . ILE A 1 111 ? 17.941 7.203 -39.323 1.00 85.12 111 ILE A C 1
ATOM 927 O O . ILE A 1 111 ? 18.594 7.009 -40.346 1.00 85.12 111 ILE A O 1
ATOM 931 N N . HIS A 1 112 ? 16.648 7.538 -39.360 1.00 87.56 112 HIS A N 1
ATOM 932 C CA . HIS A 1 112 ? 15.919 7.688 -40.619 1.00 87.56 112 HIS A CA 1
ATOM 933 C C . HIS A 1 112 ? 16.486 8.806 -41.498 1.00 87.56 112 HIS A C 1
ATOM 935 O O . HIS A 1 112 ? 16.603 8.621 -42.709 1.00 87.56 112 HIS A O 1
ATOM 941 N N . ALA A 1 113 ? 16.862 9.945 -40.913 1.00 85.31 113 ALA A N 1
ATOM 942 C CA . ALA A 1 113 ? 17.482 11.036 -41.658 1.00 85.31 113 ALA A CA 1
ATOM 943 C C . ALA A 1 113 ? 18.821 10.605 -42.279 1.00 85.31 113 ALA A C 1
ATOM 945 O O . ALA A 1 113 ? 19.038 10.820 -43.469 1.00 85.31 113 ALA A O 1
ATOM 946 N N . ILE A 1 114 ? 19.683 9.935 -41.506 1.00 81.19 114 ILE A N 1
ATOM 947 C CA . ILE A 1 114 ? 20.970 9.418 -41.995 1.00 81.19 114 ILE A CA 1
ATOM 948 C C . ILE A 1 114 ? 20.750 8.384 -43.103 1.00 81.19 114 ILE A C 1
ATOM 950 O O . ILE A 1 114 ? 21.360 8.489 -44.161 1.00 81.19 114 ILE A O 1
ATOM 954 N N . ALA A 1 115 ? 19.851 7.419 -42.895 1.00 76.75 115 ALA A N 1
ATOM 955 C CA . ALA A 1 115 ? 19.562 6.373 -43.874 1.00 76.75 115 ALA A CA 1
ATOM 956 C C . ALA A 1 115 ? 19.019 6.943 -45.194 1.00 76.75 115 ALA A C 1
ATOM 958 O O . ALA A 1 115 ? 19.388 6.472 -46.266 1.00 76.75 115 ALA A O 1
ATOM 959 N N . LYS A 1 116 ? 18.179 7.984 -45.129 1.00 77.50 116 LYS A N 1
ATOM 960 C CA . LYS A 1 116 ? 17.607 8.642 -46.313 1.00 77.50 116 LYS A CA 1
ATOM 961 C C . LYS A 1 116 ? 18.643 9.423 -47.125 1.00 77.50 116 LYS A C 1
ATOM 963 O O . LYS A 1 116 ? 18.480 9.568 -48.332 1.00 77.50 116 LYS A O 1
ATOM 968 N N . HIS A 1 117 ? 19.675 9.943 -46.468 1.00 73.44 117 HIS A N 1
ATOM 969 C CA . HIS A 1 117 ? 20.735 10.727 -47.102 1.00 73.44 117 HIS A CA 1
ATOM 970 C C . HIS A 1 117 ? 22.023 9.931 -47.323 1.00 73.44 117 HIS A C 1
ATOM 972 O O . HIS A 1 117 ? 23.044 10.531 -47.659 1.00 73.44 117 HIS A O 1
ATOM 978 N N . LEU A 1 118 ? 21.997 8.606 -47.142 1.00 63.88 118 LEU A N 1
ATOM 979 C CA . LEU A 1 118 ? 23.175 7.779 -47.348 1.00 63.88 118 LEU A CA 1
ATOM 980 C C . LEU A 1 118 ? 23.523 7.782 -48.847 1.00 63.88 118 LEU A C 1
ATOM 982 O O . LEU A 1 118 ? 22.714 7.306 -49.649 1.00 63.88 118 LEU A O 1
ATOM 986 N N . PRO A 1 119 ? 24.679 8.338 -49.257 1.00 62.22 119 PRO A N 1
ATOM 987 C CA . PRO A 1 119 ? 25.096 8.259 -50.648 1.00 62.22 119 PRO A CA 1
ATOM 988 C C . PRO A 1 119 ? 25.280 6.787 -51.031 1.00 62.22 119 PRO A C 1
ATOM 990 O O . PRO A 1 119 ? 25.682 5.977 -50.192 1.00 62.22 119 PRO A O 1
ATOM 993 N N . GLU A 1 120 ? 24.993 6.440 -52.289 1.00 63.41 120 GLU A N 1
ATOM 994 C CA . GLU A 1 120 ? 25.316 5.119 -52.836 1.00 63.41 120 GLU A CA 1
ATOM 995 C C . GLU A 1 120 ? 26.778 4.798 -52.525 1.00 63.41 120 GLU A C 1
ATOM 997 O O . GLU A 1 120 ? 27.701 5.465 -53.001 1.00 63.41 120 GLU A O 1
ATOM 1002 N N . LEU A 1 121 ? 26.977 3.803 -51.663 1.00 60.28 121 LEU A N 1
ATOM 1003 C CA . LEU A 1 121 ? 28.291 3.422 -51.181 1.00 60.28 121 LEU A CA 1
ATOM 1004 C C . LEU A 1 121 ? 29.031 2.762 -52.344 1.00 60.28 121 LEU A C 1
ATOM 1006 O O . LEU A 1 121 ? 28.794 1.598 -52.674 1.00 60.28 121 LEU A O 1
ATOM 1010 N N . LYS A 1 122 ? 29.918 3.512 -53.003 1.00 62.22 122 LYS A N 1
ATOM 1011 C CA . LYS A 1 122 ? 30.765 2.946 -54.052 1.00 62.22 122 LYS A CA 1
ATOM 1012 C C . LYS A 1 122 ? 31.688 1.917 -53.402 1.00 62.22 122 LYS A C 1
ATOM 1014 O O . LYS A 1 122 ? 32.189 2.128 -52.298 1.00 62.22 122 LYS A O 1
ATOM 1019 N N . ALA A 1 123 ? 31.953 0.808 -54.090 1.00 57.25 123 ALA A N 1
ATOM 1020 C CA . ALA A 1 123 ? 32.743 -0.305 -53.550 1.00 57.25 123 ALA A CA 1
ATOM 1021 C C . ALA A 1 123 ? 34.106 0.130 -52.960 1.00 57.25 123 ALA A C 1
ATOM 1023 O O . ALA A 1 123 ? 34.581 -0.436 -51.975 1.00 57.25 123 ALA A O 1
ATOM 1024 N N . ASN A 1 124 ? 34.709 1.184 -53.520 1.00 64.19 124 ASN A N 1
ATOM 1025 C CA . ASN A 1 124 ? 35.970 1.753 -53.041 1.00 64.19 124 ASN A CA 1
ATOM 1026 C C . ASN A 1 124 ? 35.839 2.461 -51.683 1.00 64.19 124 ASN A C 1
ATOM 1028 O O . ASN A 1 124 ? 36.736 2.335 -50.848 1.00 64.19 124 ASN A O 1
ATOM 1032 N N . ASP A 1 125 ? 34.714 3.132 -51.435 1.00 62.38 125 ASP A N 1
ATOM 1033 C CA . ASP A 1 125 ? 34.428 3.802 -50.164 1.00 62.38 125 ASP A CA 1
ATOM 1034 C C . ASP A 1 125 ? 34.168 2.759 -49.070 1.00 62.38 125 ASP A C 1
ATOM 1036 O O . ASP A 1 125 ? 34.691 2.863 -47.959 1.00 62.38 125 ASP A O 1
ATOM 1040 N N . MET A 1 126 ? 33.466 1.674 -49.417 1.00 57.19 126 MET A N 1
ATOM 1041 C CA . MET A 1 126 ? 33.238 0.541 -48.515 1.00 57.19 126 MET A CA 1
ATOM 1042 C C . MET A 1 126 ? 34.555 -0.130 -48.111 1.00 57.19 126 MET A C 1
ATOM 1044 O O . MET A 1 126 ? 34.799 -0.383 -46.930 1.00 57.19 126 MET A O 1
ATOM 1048 N N . LYS A 1 127 ? 35.446 -0.361 -49.083 1.00 62.47 127 LYS A N 1
ATOM 1049 C CA . LYS A 1 127 ? 36.777 -0.936 -48.853 1.00 62.47 127 LYS A CA 1
ATOM 1050 C C . LYS A 1 127 ? 37.630 -0.057 -47.934 1.00 62.47 127 LYS A C 1
ATOM 1052 O O . LYS A 1 127 ? 38.334 -0.589 -47.077 1.00 62.47 127 LYS A O 1
ATOM 1057 N N . ALA A 1 128 ? 37.562 1.267 -48.081 1.00 65.31 128 ALA A N 1
ATOM 1058 C CA . ALA A 1 128 ? 38.291 2.208 -47.231 1.00 65.31 128 ALA A CA 1
ATOM 1059 C C . ALA A 1 128 ? 37.760 2.226 -45.787 1.00 65.31 128 ALA A C 1
ATOM 1061 O O . ALA A 1 128 ? 38.552 2.178 -44.844 1.00 65.31 128 ALA A O 1
ATOM 1062 N N . VAL A 1 129 ? 36.435 2.222 -45.606 1.00 61.59 129 VAL A N 1
ATOM 1063 C CA . VAL A 1 129 ? 35.793 2.179 -44.280 1.00 61.59 129 VAL A CA 1
ATOM 1064 C C . VAL A 1 129 ? 36.113 0.873 -43.554 1.00 61.59 129 VAL A C 1
ATOM 1066 O O . VAL A 1 129 ? 36.555 0.906 -42.406 1.00 61.59 129 VAL A O 1
ATOM 1069 N N . ILE A 1 130 ? 35.972 -0.269 -44.234 1.00 62.09 130 ILE A N 1
ATOM 1070 C CA . ILE A 1 130 ? 36.315 -1.585 -43.677 1.00 62.09 130 ILE A CA 1
ATOM 1071 C C . ILE A 1 130 ? 37.796 -1.621 -43.286 1.00 62.09 130 ILE A C 1
ATOM 1073 O O . ILE A 1 130 ? 38.127 -2.002 -42.167 1.00 62.09 130 ILE A O 1
ATOM 1077 N N . LYS A 1 131 ? 38.696 -1.156 -44.160 1.00 62.62 131 LYS A N 1
ATOM 1078 C CA . LYS A 1 131 ? 40.133 -1.107 -43.865 1.00 62.62 131 LYS A CA 1
ATOM 1079 C C . LYS A 1 131 ? 40.447 -0.239 -42.642 1.00 62.62 131 LYS A C 1
ATOM 1081 O O . LYS A 1 131 ? 41.261 -0.648 -41.821 1.00 62.62 131 LYS A O 1
ATOM 1086 N N . ASN A 1 132 ? 39.793 0.912 -42.485 1.00 63.53 132 ASN A N 1
ATOM 1087 C CA . ASN A 1 132 ? 39.991 1.786 -41.326 1.00 63.53 132 ASN A CA 1
ATOM 1088 C C . ASN A 1 132 ? 39.485 1.159 -40.020 1.00 63.53 132 ASN A C 1
ATOM 1090 O O . ASN A 1 132 ? 40.194 1.221 -39.018 1.00 63.53 132 ASN A O 1
ATOM 1094 N N . LEU A 1 133 ? 38.319 0.506 -40.035 1.00 59.91 133 LEU A N 1
ATOM 1095 C CA . LEU A 1 133 ? 37.791 -0.215 -38.868 1.00 59.91 133 LEU A CA 1
ATOM 1096 C C . LEU A 1 133 ? 38.705 -1.377 -38.454 1.00 59.91 133 LEU A C 1
ATOM 1098 O O . LEU A 1 133 ? 38.953 -1.585 -37.270 1.00 59.91 133 LEU A O 1
ATOM 1102 N N . ILE A 1 134 ? 39.260 -2.094 -39.434 1.00 58.78 134 ILE A N 1
ATOM 1103 C CA . ILE A 1 134 ? 40.231 -3.170 -39.200 1.00 58.78 134 ILE A CA 1
ATOM 1104 C C . ILE A 1 134 ? 41.547 -2.608 -38.637 1.00 58.78 134 ILE A C 1
ATOM 1106 O O . ILE A 1 134 ? 42.126 -3.187 -37.722 1.00 58.78 134 ILE A O 1
ATOM 1110 N N . MET A 1 135 ? 42.021 -1.467 -39.149 1.00 59.19 135 MET A N 1
ATOM 1111 C CA . MET A 1 135 ? 43.274 -0.844 -38.706 1.00 59.19 135 MET A CA 1
ATOM 1112 C C . MET A 1 135 ? 43.182 -0.175 -37.327 1.00 59.19 135 MET A C 1
ATOM 1114 O O . MET A 1 135 ? 44.187 -0.143 -36.619 1.00 59.19 135 MET A O 1
ATOM 1118 N N . GLN A 1 136 ? 42.011 0.332 -36.926 1.00 56.44 136 GLN A N 1
ATOM 1119 C CA . GLN A 1 136 ? 41.791 0.917 -35.595 1.00 56.44 136 GLN A CA 1
ATOM 1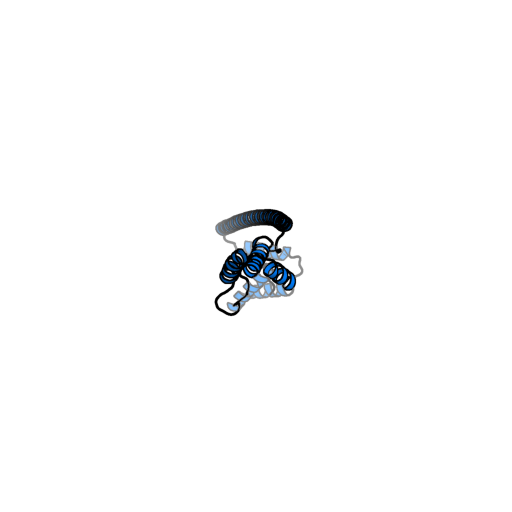120 C C . GLN A 1 136 ? 41.868 -0.115 -34.459 1.00 56.44 136 GLN A C 1
ATOM 1122 O O . GLN A 1 136 ? 42.147 0.257 -33.324 1.00 56.44 136 GLN A O 1
ATOM 1127 N N . ASN A 1 137 ? 41.686 -1.403 -34.757 1.00 56.34 137 ASN A N 1
ATOM 1128 C CA . ASN A 1 137 ? 41.639 -2.474 -33.759 1.00 56.34 137 ASN A CA 1
ATOM 1129 C C . ASN A 1 137 ? 43.023 -3.062 -33.390 1.00 56.34 137 ASN A C 1
ATOM 1131 O O . ASN A 1 137 ? 43.118 -4.211 -32.979 1.00 56.34 137 ASN A O 1
ATOM 1135 N N . ASN A 1 138 ? 44.101 -2.275 -33.529 1.00 51.22 138 ASN A N 1
ATOM 1136 C CA . ASN A 1 138 ? 45.468 -2.589 -33.078 1.00 51.22 138 ASN A CA 1
ATOM 1137 C C . ASN A 1 138 ? 45.988 -3.997 -33.432 1.00 51.22 138 ASN A C 1
ATOM 1139 O O . ASN A 1 138 ? 46.220 -4.772 -32.524 1.00 51.22 138 ASN A O 1
ATOM 1143 N N . LYS A 1 139 ? 46.253 -4.283 -34.722 1.00 53.81 139 LYS A N 1
ATOM 1144 C CA . LYS A 1 139 ? 47.195 -5.293 -35.302 1.00 53.81 139 LYS A CA 1
ATOM 1145 C C . LYS A 1 139 ? 47.292 -6.725 -34.719 1.00 53.81 139 LYS A C 1
ATOM 1147 O O . LYS A 1 139 ? 48.002 -7.540 -35.305 1.00 53.81 139 LYS A O 1
ATOM 1152 N N . GLU A 1 140 ? 46.601 -7.079 -33.649 1.00 52.56 140 GLU A N 1
ATOM 1153 C CA . GLU A 1 140 ? 46.480 -8.427 -33.120 1.00 52.56 140 GLU A CA 1
ATOM 1154 C C . GLU A 1 140 ? 45.252 -9.038 -33.764 1.00 52.56 140 GLU A C 1
ATOM 1156 O O . GLU A 1 140 ? 44.127 -9.008 -33.266 1.00 52.56 140 GLU A O 1
ATOM 1161 N N . TYR A 1 141 ? 45.483 -9.560 -34.960 1.00 57.38 141 TYR A N 1
ATOM 1162 C CA . TYR A 1 141 ? 44.502 -10.382 -35.627 1.00 57.38 141 TYR A CA 1
ATOM 1163 C C . TYR A 1 141 ? 44.324 -11.666 -34.814 1.00 57.38 141 TYR A C 1
ATOM 1165 O O . TYR A 1 141 ? 45.108 -12.606 -34.930 1.00 57.38 141 TYR A O 1
ATOM 1173 N N . ASN A 1 142 ? 43.283 -11.699 -33.982 1.00 59.62 142 ASN A N 1
ATOM 1174 C CA . ASN A 1 142 ? 42.771 -12.935 -33.402 1.00 59.62 142 ASN A CA 1
ATOM 1175 C C . ASN A 1 14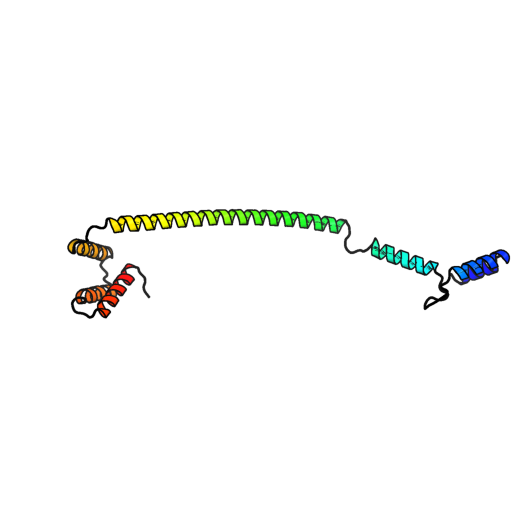2 ? 42.530 -13.947 -34.544 1.00 59.62 142 ASN A C 1
ATOM 1177 O O . ASN A 1 142 ? 42.043 -13.576 -35.616 1.00 59.62 142 ASN A O 1
ATOM 1181 N N . LEU A 1 143 ? 42.852 -15.221 -34.310 1.00 55.47 143 LEU A N 1
ATOM 1182 C CA . LEU A 1 143 ? 42.588 -16.342 -35.215 1.00 55.47 143 LEU A CA 1
ATOM 1183 C C . LEU A 1 143 ? 41.159 -16.311 -35.800 1.00 55.47 143 LEU A C 1
ATOM 1185 O O . LEU A 1 143 ? 40.970 -16.586 -36.984 1.00 55.47 143 LEU A O 1
ATOM 1189 N N . GLU A 1 144 ? 40.172 -15.898 -35.001 1.00 56.19 144 GLU A N 1
ATOM 1190 C CA . GLU A 1 144 ? 38.773 -15.742 -35.419 1.00 56.19 144 GLU A CA 1
ATOM 1191 C C . GLU A 1 144 ? 38.579 -14.638 -36.464 1.00 56.19 144 GLU A C 1
ATOM 1193 O O . GLU A 1 144 ? 37.815 -14.809 -37.412 1.00 56.19 144 GLU A O 1
ATOM 1198 N N . PHE A 1 145 ? 39.320 -13.533 -36.366 1.00 63.97 145 PHE A N 1
ATOM 1199 C CA . PHE A 1 145 ? 39.280 -12.466 -37.362 1.00 63.97 145 PHE A CA 1
ATOM 1200 C C . PHE A 1 145 ? 39.930 -12.898 -38.686 1.00 63.97 145 PHE A C 1
ATOM 1202 O O . PHE A 1 145 ? 39.405 -12.605 -39.760 1.00 63.97 145 PHE A O 1
ATOM 1209 N N . ILE A 1 146 ? 41.040 -13.643 -38.632 1.00 60.19 146 ILE A N 1
ATOM 1210 C CA . ILE A 1 146 ? 41.672 -14.206 -39.838 1.00 60.19 146 ILE A CA 1
ATOM 1211 C C . ILE A 1 146 ? 40.701 -15.169 -40.527 1.00 60.19 146 ILE A C 1
ATOM 1213 O O . ILE A 1 146 ? 40.444 -15.038 -41.723 1.00 60.19 146 ILE A O 1
ATOM 1217 N N . LYS A 1 147 ? 40.100 -16.082 -39.757 1.00 60.97 147 LYS A N 1
ATOM 1218 C CA . LYS A 1 147 ? 39.111 -17.052 -40.240 1.00 60.97 147 LYS A CA 1
ATOM 1219 C C . LYS A 1 147 ? 37.901 -16.364 -40.876 1.00 60.97 147 LYS A C 1
ATOM 1221 O O . LYS A 1 147 ? 37.439 -16.795 -41.931 1.00 60.97 147 LYS A O 1
ATOM 1226 N N . LEU A 1 148 ? 37.441 -15.266 -40.281 1.00 61.59 148 LEU A N 1
ATOM 1227 C CA . LEU A 1 148 ? 36.364 -14.436 -40.808 1.00 61.59 148 LEU A CA 1
ATOM 1228 C C . LEU A 1 148 ? 36.710 -13.833 -42.175 1.00 61.59 148 LEU A C 1
ATOM 1230 O O . LEU A 1 148 ? 35.939 -13.975 -43.122 1.00 61.59 148 LEU A O 1
ATOM 1234 N N . ILE A 1 149 ? 37.878 -13.198 -42.304 1.00 58.88 149 ILE A N 1
ATOM 1235 C CA . ILE A 1 149 ? 38.331 -12.598 -43.568 1.00 58.88 149 ILE A CA 1
ATOM 1236 C C . ILE A 1 149 ? 38.526 -13.667 -44.650 1.00 58.88 149 ILE A C 1
ATOM 1238 O O . ILE A 1 149 ? 38.145 -13.448 -45.801 1.00 58.88 149 ILE A O 1
ATOM 1242 N N . THR A 1 150 ? 39.054 -14.843 -44.295 1.00 61.69 150 THR A N 1
ATOM 1243 C CA . THR A 1 150 ? 39.192 -15.970 -45.230 1.00 61.69 150 THR A CA 1
ATOM 1244 C C . THR A 1 150 ? 37.835 -16.453 -45.734 1.00 61.69 150 THR A C 1
ATOM 1246 O O . THR A 1 150 ? 37.670 -16.642 -46.937 1.00 61.69 150 THR A O 1
ATOM 1249 N N . GLN A 1 151 ? 36.848 -16.594 -44.846 1.00 57.69 151 GLN A N 1
ATOM 1250 C CA . GLN A 1 151 ? 35.493 -16.988 -45.235 1.00 57.69 151 GLN A CA 1
ATOM 1251 C C . GLN A 1 151 ? 34.840 -15.946 -46.143 1.00 57.69 151 GLN A C 1
ATOM 1253 O O . GLN A 1 151 ? 34.267 -16.306 -47.166 1.00 57.69 151 GLN A O 1
ATOM 1258 N N . VAL A 1 152 ? 34.986 -14.658 -45.823 1.00 59.06 152 VAL A N 1
ATOM 1259 C CA . VAL A 1 152 ? 34.453 -13.561 -46.643 1.00 59.06 152 VAL A CA 1
ATOM 1260 C C . VAL A 1 152 ? 35.077 -13.528 -48.033 1.00 59.06 152 VAL A C 1
ATOM 1262 O O . VAL A 1 152 ? 34.365 -13.353 -49.016 1.00 59.06 152 VAL A O 1
ATOM 1265 N N . SER A 1 153 ? 36.384 -13.763 -48.143 1.00 60.06 153 SER A N 1
ATOM 1266 C CA . SER A 1 153 ? 37.068 -13.833 -49.439 1.00 60.06 153 SER A CA 1
ATOM 1267 C C . SER A 1 153 ? 36.627 -15.032 -50.294 1.00 60.06 153 SER A C 1
ATOM 1269 O O . SER A 1 153 ? 36.874 -15.032 -51.496 1.00 60.06 153 SER A O 1
ATOM 1271 N N . GLN A 1 154 ? 36.000 -16.049 -49.692 1.00 58.41 154 GLN A N 1
ATOM 1272 C CA . GLN A 1 154 ? 35.497 -17.255 -50.362 1.00 58.41 154 GLN A CA 1
ATOM 1273 C C . GLN A 1 154 ? 33.978 -17.214 -50.616 1.00 58.41 154 GLN A C 1
ATOM 1275 O O . GLN A 1 154 ? 33.428 -18.152 -51.194 1.00 58.41 154 GLN A O 1
ATOM 1280 N N . ILE A 1 155 ? 33.280 -16.141 -50.223 1.00 60.25 155 ILE A N 1
ATOM 1281 C CA . ILE A 1 155 ? 31.822 -15.992 -50.397 1.00 60.25 155 ILE A CA 1
ATOM 1282 C C . ILE A 1 155 ? 31.408 -16.066 -51.872 1.00 60.25 155 ILE A C 1
ATOM 1284 O O . ILE A 1 155 ? 30.384 -16.664 -52.183 1.00 60.25 155 ILE A O 1
ATOM 1288 N N . GLU A 1 156 ? 32.224 -15.548 -52.792 1.00 53.09 156 GLU A N 1
ATOM 1289 C CA . GLU A 1 156 ? 31.951 -15.638 -54.236 1.00 53.09 156 GLU A CA 1
ATOM 1290 C C . GLU A 1 156 ? 32.117 -17.064 -54.796 1.00 53.09 156 GLU A C 1
ATOM 1292 O O . GLU A 1 156 ? 31.667 -17.351 -55.902 1.00 53.09 156 GLU A O 1
ATOM 1297 N N . GLN A 1 157 ? 32.735 -17.973 -54.033 1.00 55.06 157 GLN A N 1
ATOM 1298 C CA . GLN A 1 157 ? 33.022 -19.357 -54.428 1.00 55.06 157 GLN A CA 1
ATOM 1299 C C . GLN A 1 157 ? 32.230 -20.397 -53.616 1.00 55.06 157 GLN A C 1
ATOM 1301 O O . GLN A 1 157 ? 32.479 -21.595 -53.748 1.00 55.06 157 GLN A O 1
ATOM 1306 N N . THR A 1 158 ? 31.291 -19.980 -52.757 1.00 54.03 158 THR A N 1
ATOM 1307 C CA . THR A 1 158 ? 30.602 -20.880 -51.815 1.00 54.03 158 THR A CA 1
ATOM 1308 C C . THR A 1 158 ? 29.079 -20.735 -51.833 1.00 54.03 158 THR A C 1
ATOM 1310 O O . THR A 1 158 ? 28.508 -19.806 -52.397 1.00 54.03 158 THR A O 1
ATOM 1313 N N . SER A 1 159 ? 28.394 -21.725 -51.251 1.00 62.88 159 SER A N 1
ATOM 1314 C CA . SER A 1 159 ? 26.931 -21.804 -51.238 1.00 62.88 159 SER A CA 1
ATOM 1315 C C . SER A 1 159 ? 26.281 -20.671 -50.432 1.00 62.88 159 SER A C 1
ATOM 1317 O O . SER A 1 159 ? 26.834 -20.212 -49.433 1.00 62.88 159 SER A O 1
ATOM 1319 N N . PHE A 1 160 ? 25.053 -20.287 -50.792 1.00 55.66 160 PHE A N 1
ATOM 1320 C CA . PHE A 1 160 ? 24.274 -19.241 -50.109 1.00 55.66 160 PHE A CA 1
ATOM 1321 C C . PHE A 1 160 ? 24.182 -19.429 -48.579 1.00 55.66 160 PHE A C 1
ATOM 1323 O O . PHE A 1 160 ? 24.265 -18.465 -47.821 1.00 55.66 160 PHE A O 1
ATOM 1330 N N . ALA A 1 161 ? 24.078 -20.673 -48.100 1.00 64.12 161 ALA A N 1
ATOM 1331 C CA . ALA A 1 161 ? 24.043 -20.986 -46.669 1.00 64.12 161 ALA A CA 1
ATOM 1332 C C . ALA A 1 161 ? 25.349 -20.607 -45.941 1.00 64.12 161 ALA A C 1
ATOM 1334 O O . ALA A 1 161 ? 25.332 -20.131 -44.801 1.00 64.12 161 ALA A O 1
ATOM 1335 N N . THR A 1 162 ? 26.486 -20.781 -46.616 1.00 57.56 162 THR A N 1
ATOM 1336 C CA . THR A 1 162 ? 27.810 -20.384 -46.125 1.00 57.56 162 THR A CA 1
ATOM 1337 C C . THR A 1 162 ? 27.912 -18.863 -46.043 1.00 57.56 162 THR A C 1
ATOM 1339 O O . THR A 1 162 ? 28.333 -18.341 -45.015 1.00 57.56 162 THR A O 1
ATOM 1342 N N . VAL A 1 163 ? 27.411 -18.153 -47.059 1.00 55.59 163 VAL A N 1
ATOM 1343 C CA . VAL A 1 163 ? 27.370 -16.682 -47.097 1.00 55.59 163 VAL A CA 1
ATOM 1344 C C . VAL A 1 163 ? 26.573 -16.104 -45.926 1.00 55.59 163 VAL A C 1
ATOM 1346 O O . VAL A 1 163 ? 27.059 -15.218 -45.223 1.00 55.59 163 VAL A O 1
ATOM 1349 N N . VAL A 1 164 ? 25.378 -16.638 -45.658 1.00 63.50 164 VAL A N 1
ATOM 1350 C CA . VAL A 1 164 ? 24.532 -16.201 -44.531 1.00 63.50 164 VAL A CA 1
ATOM 1351 C C . VAL A 1 164 ? 25.235 -16.421 -43.189 1.00 63.50 164 VAL A C 1
ATOM 1353 O O . VAL A 1 164 ? 25.174 -15.566 -42.303 1.00 63.50 164 VAL A O 1
ATOM 1356 N N . THR A 1 165 ? 25.937 -17.545 -43.047 1.00 65.12 165 THR A N 1
ATOM 1357 C CA . THR A 1 165 ? 26.671 -17.877 -41.822 1.00 65.12 165 THR A CA 1
ATOM 1358 C C . THR A 1 165 ? 27.862 -16.941 -41.629 1.00 65.12 165 THR A C 1
ATOM 1360 O O . THR A 1 165 ? 28.030 -16.396 -40.542 1.00 65.12 165 THR A O 1
ATOM 1363 N N . SER A 1 166 ? 28.639 -16.669 -42.680 1.00 59.28 166 SER A N 1
ATOM 1364 C CA . SER A 1 166 ? 29.759 -15.725 -42.633 1.00 59.28 166 SER A CA 1
ATOM 1365 C C . SER A 1 166 ? 29.303 -14.303 -42.305 1.00 59.28 166 SER A C 1
ATOM 1367 O O . SER A 1 166 ? 29.888 -13.677 -41.426 1.00 59.28 166 SER A O 1
ATOM 1369 N N . ILE A 1 167 ? 28.218 -13.812 -42.915 1.00 63.22 167 ILE A N 1
ATOM 1370 C CA . ILE A 1 167 ? 27.642 -12.494 -42.587 1.00 63.22 167 ILE A CA 1
ATOM 1371 C C . ILE A 1 167 ? 27.229 -12.428 -41.111 1.00 63.22 167 ILE A C 1
ATOM 1373 O O . ILE A 1 167 ? 27.513 -11.439 -40.433 1.00 63.22 167 ILE A O 1
ATOM 1377 N N . LYS A 1 168 ? 26.607 -13.490 -40.587 1.00 69.12 168 LYS A N 1
ATOM 1378 C CA . LYS A 1 168 ? 26.209 -13.573 -39.176 1.00 69.12 168 LYS A CA 1
ATOM 1379 C C . LYS A 1 168 ? 27.419 -13.558 -38.234 1.00 69.12 168 LYS A C 1
ATOM 1381 O O . LYS A 1 168 ? 27.385 -12.864 -37.221 1.00 69.12 168 LYS A O 1
ATOM 1386 N N . THR A 1 169 ? 28.500 -14.251 -38.586 1.00 63.56 169 THR A N 1
ATOM 1387 C CA . THR A 1 169 ? 29.755 -14.236 -37.817 1.00 63.56 169 THR A CA 1
ATOM 1388 C C . THR A 1 169 ? 30.407 -12.850 -37.825 1.00 63.56 169 THR A C 1
ATOM 1390 O O . THR A 1 169 ? 30.852 -12.386 -36.776 1.00 63.56 169 THR A O 1
ATOM 1393 N N . ILE A 1 170 ? 30.409 -12.146 -38.967 1.00 64.44 170 ILE A N 1
ATOM 1394 C CA . ILE A 1 170 ? 30.943 -10.772 -39.060 1.00 64.44 170 ILE A CA 1
ATOM 1395 C C . ILE A 1 170 ? 30.137 -9.840 -38.166 1.00 64.44 170 ILE A C 1
ATOM 1397 O O . ILE A 1 170 ? 30.704 -9.056 -37.408 1.00 64.44 170 ILE A O 1
ATOM 1401 N N . PHE A 1 171 ? 28.811 -9.938 -38.249 1.00 63.66 171 PHE A N 1
ATOM 1402 C CA . PHE A 1 171 ? 27.910 -9.123 -37.453 1.00 63.66 171 PHE A CA 1
ATOM 1403 C C . PHE A 1 171 ? 28.159 -9.328 -35.955 1.00 63.66 171 PHE A C 1
ATOM 1405 O O . PHE A 1 171 ? 28.384 -8.356 -35.239 1.00 63.66 171 PHE A O 1
ATOM 1412 N N . ASN A 1 172 ? 28.226 -10.582 -35.501 1.00 64.12 172 ASN A N 1
ATOM 1413 C CA . ASN A 1 172 ? 28.481 -10.910 -34.100 1.00 64.12 172 ASN A CA 1
ATOM 1414 C C . ASN A 1 172 ? 29.831 -10.374 -33.604 1.00 64.12 172 ASN A C 1
ATOM 1416 O O . ASN A 1 172 ? 29.882 -9.792 -32.517 1.00 64.12 172 ASN A O 1
ATOM 1420 N N . PHE A 1 173 ? 30.887 -10.505 -34.418 1.00 64.62 173 PHE A N 1
ATOM 1421 C CA . PHE A 1 173 ? 32.216 -9.968 -34.115 1.00 64.62 173 PHE A CA 1
ATOM 1422 C C . PHE A 1 173 ? 32.194 -8.441 -33.957 1.00 64.62 173 PHE A C 1
ATOM 1424 O O . PHE A 1 173 ? 32.739 -7.911 -32.991 1.00 64.62 173 PHE A O 1
ATOM 1431 N N . LEU A 1 174 ? 31.520 -7.724 -34.862 1.00 56.91 174 LEU A N 1
ATOM 1432 C CA . LEU A 1 174 ? 31.424 -6.261 -34.811 1.00 56.91 174 LEU A CA 1
ATOM 1433 C C . LEU A 1 174 ? 30.555 -5.755 -33.651 1.00 56.91 174 LEU A C 1
ATOM 1435 O O . LEU A 1 174 ? 30.799 -4.663 -33.143 1.00 56.91 174 LEU A O 1
ATOM 1439 N N . THR A 1 175 ? 29.553 -6.527 -33.222 1.00 64.56 175 THR A N 1
ATOM 1440 C CA . THR A 1 175 ? 28.661 -6.145 -32.115 1.00 64.56 175 THR A CA 1
ATOM 1441 C C . THR A 1 175 ? 29.128 -6.631 -30.740 1.00 64.56 175 THR A C 1
ATOM 1443 O O . THR A 1 175 ? 28.484 -6.309 -29.747 1.00 64.56 175 THR A O 1
ATOM 1446 N N . GLY A 1 176 ? 30.209 -7.420 -30.662 1.00 55.03 176 GLY A N 1
ATOM 1447 C CA . GLY A 1 176 ? 30.690 -8.025 -29.411 1.00 55.03 176 GLY A CA 1
ATOM 1448 C C . GLY A 1 176 ? 29.737 -9.068 -28.809 1.00 55.03 176 GLY A C 1
ATOM 1449 O O . GLY A 1 176 ? 29.864 -9.423 -27.639 1.00 55.03 176 GLY A O 1
ATOM 1450 N N . ASN A 1 177 ? 28.782 -9.564 -29.601 1.00 50.84 177 ASN A N 1
ATOM 1451 C CA . ASN A 1 177 ? 27.823 -10.584 -29.187 1.00 50.84 177 ASN A CA 1
ATOM 1452 C C . ASN A 1 177 ? 28.457 -11.956 -29.415 1.00 50.84 177 ASN A C 1
ATOM 1454 O O . ASN A 1 177 ? 28.154 -12.651 -30.385 1.00 50.84 177 ASN A O 1
ATOM 1458 N N . ASN A 1 178 ? 29.378 -12.316 -28.528 1.00 51.69 178 ASN A N 1
ATOM 1459 C CA . ASN A 1 178 ? 29.949 -13.652 -28.486 1.00 51.69 178 ASN A CA 1
ATOM 1460 C C . ASN A 1 178 ? 28.951 -14.561 -27.756 1.00 51.69 178 ASN A C 1
ATOM 1462 O O . ASN A 1 178 ? 28.873 -14.529 -26.529 1.00 51.69 178 ASN A O 1
ATOM 1466 N N . THR A 1 179 ? 28.148 -15.314 -28.505 1.00 43.50 179 THR A N 1
ATOM 1467 C CA . THR A 1 179 ? 27.549 -16.559 -27.995 1.00 43.50 179 THR A CA 1
ATOM 1468 C C . THR A 1 179 ? 28.582 -17.664 -28.014 1.00 43.50 179 THR A C 1
ATOM 1470 O O . THR A 1 179 ? 29.208 -17.803 -29.091 1.00 43.50 179 THR A O 1
#

Organism: NCBI:txid1433469

Radius of gyration: 51.95 Å; chains: 1; bounding box: 100×35×123 Å

pLDDT: mean 73.46, std 15.46, range [43.5, 98.38]

Foldseek 3Di:
DVVVVVVVLVPDDPVVNVVVVVVLVVQADCDDPRGSPGVVVVVVVVVVVCCCCPVVVPPADPVNVVVVVVVVVVVVVVVVVVVVVVVVVVVVVVVVVVVVVVVVVVVVVVVVVCVVPPPDCDPVNVVVVVVVVVVVVPPPCDPLNVVLVVLVVCLVVDDPVSVVVSVVSVVCVVVVVDD

Secondary structure (DSSP, 8-state):
-HHHHHHHHHTS-HHHHHHHHHHHHHTB--SSTTTT-BHHHHHHHHHHHHHHHHT--TT--HHHHHHHHHHHHHHHHHHHHHHHHHHHHHHHHHHHHHHHHHHHHHHHHHHHHHHHT-----HHHHHHHHHHHHHHTTT---HHHHHHHHHHHTGGGS-HHHHHHHHHHHHHHHHT---

Sequence (179 aa):
MYNSIINTLNEMPETSLKSTSHLLYTIRYLYRKNKDQIIFSYIQNKAYQYISNSFYKSGKSLKNLTHQNKQLKQNVKKLQQSKDHIIHKVQQLNGSVVQLKCKQHQYISQIHAIAKHLPELKANDMKAVIKNLIMQNNKEYNLEFIKLITQVSQIEQTSFATVVTSIKTIFNFLTGNNT